Protein AF-A0A0B6YY23-F1 (afdb_monomer)

Structure (mmCIF, N/CA/C/O backbone):
data_AF-A0A0B6YY23-F1
#
_entry.id   AF-A0A0B6YY23-F1
#
loop_
_atom_site.group_PDB
_atom_site.id
_atom_site.type_symbol
_atom_site.label_atom_id
_atom_site.label_alt_id
_atom_site.label_comp_id
_atom_site.label_asym_id
_atom_site.label_entity_id
_atom_site.label_seq_id
_atom_site.pdbx_PDB_ins_code
_atom_site.Cartn_x
_atom_site.Cartn_y
_atom_site.Cartn_z
_atom_site.occupancy
_atom_site.B_iso_or_equiv
_atom_site.auth_seq_id
_atom_site.auth_comp_id
_atom_site.auth_asym_id
_atom_site.auth_atom_id
_atom_site.pdbx_PDB_model_num
ATOM 1 N N . ILE A 1 1 ? -5.361 9.776 -16.389 1.00 62.34 1 ILE A N 1
ATOM 2 C CA . ILE A 1 1 ? -6.695 9.626 -15.750 1.00 62.34 1 ILE A CA 1
ATOM 3 C C . ILE A 1 1 ? -6.616 8.744 -14.498 1.00 62.34 1 ILE A C 1
ATOM 5 O O . ILE A 1 1 ? -6.930 9.239 -13.427 1.00 62.34 1 ILE A O 1
ATOM 9 N N . GLN A 1 2 ? -6.100 7.508 -14.580 1.00 70.19 2 GLN A N 1
ATOM 10 C CA . GLN A 1 2 ? -5.970 6.588 -13.427 1.00 70.19 2 GLN A CA 1
ATOM 11 C C . GLN A 1 2 ? -5.254 7.194 -12.199 1.00 70.19 2 GLN A C 1
ATOM 13 O O . GLN A 1 2 ? -5.712 7.045 -11.073 1.00 70.19 2 GLN A O 1
ATOM 18 N N . SER A 1 3 ? -4.171 7.948 -12.401 1.00 70.00 3 SER A N 1
ATOM 19 C CA . SER A 1 3 ? -3.435 8.596 -11.303 1.00 70.00 3 SER A CA 1
ATOM 20 C C . SER A 1 3 ? -4.202 9.731 -10.617 1.00 70.00 3 SER A C 1
ATOM 22 O O . SER A 1 3 ? -3.991 9.969 -9.433 1.00 70.00 3 SER A O 1
ATOM 24 N N . LEU A 1 4 ? -5.083 10.424 -11.349 1.00 71.62 4 LEU A N 1
ATOM 25 C CA . LEU A 1 4 ? -5.923 11.485 -10.792 1.00 71.62 4 LEU A CA 1
ATOM 26 C C . LEU A 1 4 ? -7.028 10.877 -9.926 1.00 71.62 4 LEU A C 1
ATOM 28 O O . LEU A 1 4 ? -7.210 11.314 -8.798 1.00 71.62 4 LEU A O 1
ATOM 32 N N . ALA A 1 5 ? -7.661 9.801 -10.407 1.00 74.88 5 ALA A N 1
ATOM 33 C CA . ALA A 1 5 ? -8.631 9.035 -9.629 1.00 74.88 5 ALA A CA 1
ATOM 34 C C . ALA A 1 5 ? -8.019 8.517 -8.315 1.00 74.88 5 ALA A C 1
ATOM 36 O O . ALA A 1 5 ? -8.593 8.733 -7.256 1.00 74.88 5 ALA A O 1
ATOM 37 N N . LEU A 1 6 ? -6.811 7.941 -8.353 1.00 71.62 6 LEU A N 1
ATOM 38 C CA . LEU A 1 6 ? -6.096 7.487 -7.150 1.00 71.62 6 LEU A CA 1
ATOM 39 C C . LEU A 1 6 ? -5.826 8.615 -6.139 1.00 71.62 6 LEU A C 1
ATOM 41 O O . LEU A 1 6 ? -5.958 8.408 -4.935 1.00 71.62 6 LEU A O 1
ATOM 45 N N . CYS A 1 7 ? -5.473 9.817 -6.607 1.00 71.62 7 CYS A N 1
ATOM 46 C CA . CYS A 1 7 ? -5.300 10.976 -5.728 1.00 71.62 7 CYS A CA 1
ATOM 47 C C . CYS A 1 7 ? -6.627 11.440 -5.106 1.00 71.62 7 CYS A C 1
ATOM 49 O O . CYS A 1 7 ? -6.661 11.740 -3.914 1.00 71.62 7 CYS A O 1
ATOM 51 N N . THR A 1 8 ? -7.713 11.471 -5.881 1.00 73.31 8 THR A N 1
ATOM 52 C CA . THR A 1 8 ? -9.047 11.829 -5.377 1.00 73.31 8 THR A CA 1
ATOM 53 C C . THR A 1 8 ? -9.561 10.803 -4.366 1.00 73.31 8 THR A C 1
ATOM 55 O O . THR A 1 8 ? -10.105 11.194 -3.335 1.00 73.31 8 THR A O 1
ATOM 58 N N . LEU A 1 9 ? -9.329 9.509 -4.605 1.00 72.12 9 LEU A N 1
ATOM 59 C CA . LEU A 1 9 ? -9.683 8.438 -3.672 1.00 72.12 9 LEU A CA 1
ATOM 60 C C . LEU A 1 9 ? -8.903 8.560 -2.359 1.00 72.12 9 LEU A C 1
ATOM 62 O O . LEU A 1 9 ? -9.513 8.615 -1.296 1.00 72.12 9 LEU A O 1
ATOM 66 N N . GLY A 1 10 ? -7.580 8.729 -2.406 1.00 67.62 10 GLY A N 1
ATOM 67 C CA . GLY A 1 10 ? -6.787 8.930 -1.187 1.00 67.62 10 GLY A CA 1
ATOM 68 C C . GLY A 1 10 ? -7.280 10.101 -0.318 1.00 67.62 10 GLY A C 1
ATOM 69 O O . GLY A 1 10 ? -7.262 10.007 0.908 1.00 67.62 10 GLY A O 1
ATOM 70 N N . ALA A 1 11 ? -7.784 11.175 -0.939 1.00 69.69 11 ALA A N 1
ATOM 71 C CA . ALA A 1 11 ? -8.292 12.352 -0.236 1.00 69.69 11 ALA A CA 1
ATOM 72 C C . ALA A 1 11 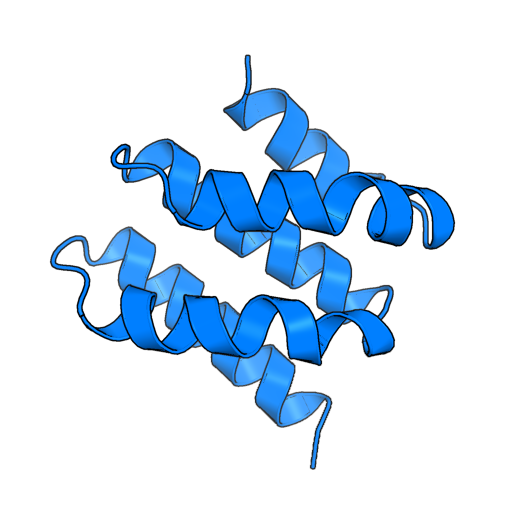? -9.740 12.191 0.283 1.00 69.69 11 ALA A C 1
ATOM 74 O O . ALA A 1 11 ? -9.997 12.396 1.471 1.00 69.69 11 ALA A O 1
ATOM 75 N N . ILE A 1 12 ? -10.690 11.801 -0.575 1.00 75.06 12 ILE A N 1
ATOM 76 C CA . ILE A 1 12 ? -12.141 11.956 -0.319 1.00 75.06 12 ILE A CA 1
ATOM 77 C C . ILE A 1 12 ? -12.833 10.629 0.046 1.00 75.06 12 ILE A C 1
ATOM 79 O O . ILE A 1 12 ? -13.966 10.634 0.509 1.00 75.06 12 ILE A O 1
ATOM 83 N N . CYS A 1 13 ? -12.164 9.481 -0.094 1.00 73.50 13 CYS A N 1
ATOM 84 C CA . CYS A 1 13 ? -12.809 8.173 0.071 1.00 73.50 13 CYS A CA 1
ATOM 85 C C . CYS A 1 13 ? -13.470 7.987 1.452 1.00 73.50 13 CYS A C 1
ATOM 87 O O . CYS A 1 13 ? -12.826 8.211 2.482 1.00 73.50 13 CYS A O 1
ATOM 89 N N . SER A 1 14 ? -14.748 7.592 1.473 1.00 79.19 14 SER A N 1
ATOM 90 C CA . SER A 1 14 ? -15.465 7.168 2.684 1.00 79.19 14 SER A CA 1
ATOM 91 C C . SER A 1 14 ? -15.099 5.724 3.053 1.00 79.19 14 SER A C 1
ATOM 93 O O . SER A 1 14 ? -14.490 5.013 2.257 1.00 79.19 14 SER A O 1
ATOM 95 N N . GLY A 1 15 ? -15.466 5.262 4.253 1.00 78.00 15 GLY A N 1
ATOM 96 C CA . GLY A 1 15 ? -15.197 3.877 4.664 1.00 78.00 15 GLY A CA 1
ATOM 97 C C . GLY A 1 15 ? -15.857 2.826 3.760 1.00 78.00 15 GLY A C 1
ATOM 98 O O . GLY A 1 15 ? -15.262 1.784 3.505 1.00 78.00 15 GLY A O 1
ATOM 99 N N . GLU A 1 16 ? -17.046 3.113 3.227 1.00 80.88 16 GLU A N 1
ATOM 100 C CA . GLU A 1 16 ? -17.752 2.240 2.274 1.00 80.88 16 GLU A CA 1
ATOM 101 C C . GLU A 1 16 ? -17.071 2.236 0.903 1.00 80.88 16 GLU A C 1
ATOM 103 O O . GLU A 1 16 ? -16.702 1.174 0.410 1.00 80.88 16 GLU A O 1
ATOM 108 N N . MET A 1 17 ? -16.760 3.419 0.356 1.00 82.81 17 MET A N 1
ATOM 109 C CA . MET A 1 17 ? -16.013 3.537 -0.904 1.00 82.81 17 MET A CA 1
ATOM 110 C C . MET A 1 17 ? -14.643 2.850 -0.822 1.00 82.81 17 MET A C 1
ATOM 112 O O . MET A 1 17 ? -14.177 2.280 -1.806 1.00 82.81 17 MET A O 1
ATOM 116 N N . SER A 1 18 ? -13.997 2.883 0.350 1.00 83.38 18 SER A N 1
ATOM 117 C CA . SER A 1 18 ? -12.708 2.226 0.570 1.00 83.38 18 SER A CA 1
ATOM 118 C C . SER A 1 18 ? -12.835 0.719 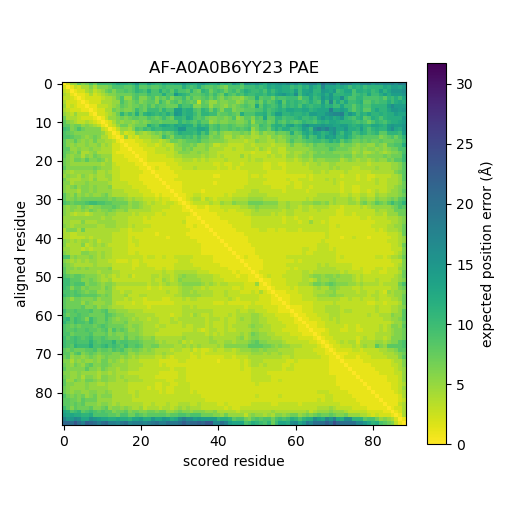0.402 1.00 83.38 18 SER A C 1
ATOM 120 O O . SER A 1 18 ? -11.975 0.118 -0.229 1.00 83.38 18 SER A O 1
ATOM 122 N N . ARG A 1 19 ? -13.902 0.110 0.934 1.00 86.25 19 ARG A N 1
ATOM 123 C CA . ARG A 1 19 ? -14.137 -1.336 0.819 1.00 86.25 19 ARG A CA 1
ATOM 124 C C . ARG A 1 19 ? -14.448 -1.735 -0.620 1.00 86.25 19 ARG A C 1
ATOM 126 O O . ARG A 1 19 ? -13.857 -2.694 -1.107 1.00 86.25 19 ARG A O 1
ATOM 133 N N . ASP A 1 20 ? -15.274 -0.954 -1.312 1.00 87.69 20 ASP A N 1
ATOM 134 C CA . ASP A 1 20 ? -15.660 -1.234 -2.700 1.00 87.69 20 ASP A CA 1
ATOM 135 C C . ASP A 1 20 ? -14.480 -1.111 -3.678 1.00 87.69 20 ASP A C 1
ATOM 137 O O . ASP A 1 20 ? -14.395 -1.846 -4.663 1.00 87.69 20 ASP A O 1
ATOM 141 N N . LEU A 1 21 ? -13.547 -0.189 -3.415 1.00 85.50 21 LEU A N 1
ATOM 142 C CA . LEU A 1 21 ? -12.463 0.147 -4.346 1.00 85.50 21 LEU A CA 1
ATOM 143 C C . LEU A 1 21 ? -11.103 -0.445 -3.974 1.00 85.50 21 LEU A C 1
ATOM 145 O O . LEU A 1 21 ? -10.184 -0.409 -4.798 1.00 85.50 21 LEU A O 1
ATOM 149 N N . ALA A 1 22 ? -10.936 -1.001 -2.773 1.00 86.62 22 ALA A N 1
ATOM 150 C CA . ALA A 1 22 ? -9.643 -1.513 -2.332 1.00 86.62 22 ALA A CA 1
ATOM 151 C C . ALA A 1 22 ? -9.105 -2.633 -3.245 1.00 86.62 22 ALA A C 1
ATOM 153 O O . ALA A 1 22 ? -7.897 -2.688 -3.474 1.00 86.62 22 ALA A O 1
ATOM 154 N N . GLY A 1 23 ? -9.977 -3.464 -3.831 1.00 88.69 23 GLY A N 1
ATOM 155 C CA . GLY A 1 23 ? -9.571 -4.499 -4.792 1.00 88.69 23 GLY A CA 1
ATOM 156 C C . GLY A 1 23 ? -8.969 -3.922 -6.080 1.00 88.69 23 GLY A C 1
ATOM 157 O O . GLY A 1 23 ? -7.932 -4.386 -6.557 1.00 88.69 23 GLY A O 1
ATOM 158 N N . GLU A 1 24 ? -9.549 -2.843 -6.610 1.00 88.75 24 GLU A N 1
ATOM 159 C CA . GLU A 1 24 ? -8.989 -2.148 -7.776 1.00 88.75 24 GLU A CA 1
ATOM 160 C C . GLU A 1 24 ? -7.668 -1.445 -7.429 1.00 88.75 24 GLU A C 1
ATOM 162 O O . GLU A 1 24 ? -6.729 -1.458 -8.227 1.00 88.75 24 GLU A O 1
ATOM 167 N N . VAL A 1 25 ? -7.536 -0.888 -6.219 1.00 89.50 25 VAL A N 1
ATOM 168 C CA . VAL A 1 25 ? -6.261 -0.320 -5.748 1.00 89.50 25 VAL A CA 1
ATOM 169 C C . VAL A 1 25 ? -5.182 -1.404 -5.649 1.00 89.50 25 VAL A C 1
ATOM 171 O O . VAL A 1 25 ? -4.062 -1.187 -6.114 1.00 89.50 25 VAL A O 1
ATOM 174 N N . GLU A 1 26 ? -5.509 -2.584 -5.121 1.00 90.38 26 GLU A N 1
ATOM 175 C CA . GLU A 1 26 ? -4.586 -3.721 -5.011 1.00 90.38 26 GLU A CA 1
ATOM 176 C C . GLU A 1 26 ? -4.096 -4.197 -6.390 1.00 90.38 26 GLU A C 1
ATOM 178 O O . GLU A 1 26 ? -2.895 -4.385 -6.613 1.00 90.38 26 GLU A O 1
ATOM 183 N N . LYS A 1 27 ? -4.998 -4.261 -7.371 1.00 90.12 27 LYS A N 1
ATOM 184 C CA . LYS A 1 27 ? -4.655 -4.534 -8.773 1.00 90.12 27 LYS A CA 1
ATOM 185 C C . LYS A 1 27 ? -3.720 -3.473 -9.360 1.00 90.12 27 LYS A C 1
ATOM 187 O O . LYS A 1 27 ? -2.769 -3.802 -10.070 1.00 90.12 27 LYS A O 1
ATOM 192 N N . MET A 1 28 ? -3.949 -2.201 -9.042 1.00 88.94 28 MET A N 1
ATOM 193 C CA . MET A 1 28 ? -3.135 -1.083 -9.526 1.00 88.94 28 MET A CA 1
ATOM 194 C C . MET A 1 28 ? -1.732 -1.045 -8.902 1.00 88.94 28 MET A C 1
ATOM 196 O O . MET A 1 28 ? -0.780 -0.623 -9.566 1.00 88.94 28 MET A O 1
ATOM 200 N N . ILE A 1 29 ? -1.566 -1.552 -7.676 1.00 89.88 29 ILE A N 1
ATOM 201 C CA . ILE A 1 29 ? -0.252 -1.765 -7.046 1.00 89.88 29 ILE A CA 1
ATOM 202 C C . ILE A 1 29 ? 0.578 -2.799 -7.824 1.00 89.88 29 ILE A C 1
ATOM 204 O O . ILE A 1 29 ? 1.800 -2.692 -7.884 1.00 89.88 29 ILE A O 1
ATOM 208 N N . LYS A 1 30 ? -0.059 -3.762 -8.493 1.00 88.00 30 LYS A N 1
ATOM 209 C CA . LYS A 1 30 ? 0.625 -4.774 -9.317 1.00 88.00 30 LYS A CA 1
ATOM 210 C C . LYS A 1 30 ? 0.949 -4.285 -10.738 1.00 88.00 30 LYS A C 1
ATOM 212 O O . LYS A 1 30 ? 1.490 -5.042 -11.541 1.00 88.00 30 LYS A O 1
ATOM 217 N N . SER A 1 31 ? 0.648 -3.025 -11.069 1.00 88.06 31 SER A N 1
ATOM 218 C CA . SER A 1 31 ? 0.945 -2.445 -12.385 1.00 88.06 31 SER A CA 1
ATOM 219 C C . SER A 1 31 ? 2.450 -2.436 -12.684 1.00 88.06 31 SER A C 1
ATOM 221 O O . SER A 1 31 ? 3.280 -2.260 -11.793 1.00 88.06 31 SER A O 1
ATOM 223 N N . SER A 1 32 ? 2.832 -2.548 -13.958 1.00 86.06 32 SER A N 1
ATOM 224 C CA . SER A 1 32 ? 4.224 -2.385 -14.404 1.00 86.06 32 SER A CA 1
ATOM 225 C C . SER A 1 32 ? 4.694 -0.924 -14.360 1.00 86.06 32 SER A C 1
ATOM 227 O O . SER A 1 32 ? 5.894 -0.656 -14.292 1.00 86.06 32 SER A O 1
ATOM 229 N N . ASN A 1 33 ? 3.767 0.038 -14.343 1.00 89.44 33 ASN A N 1
ATOM 230 C CA . ASN A 1 33 ? 4.094 1.458 -14.355 1.00 89.44 33 ASN A CA 1
ATOM 231 C C . ASN A 1 33 ? 4.420 1.966 -12.942 1.00 89.44 33 ASN A C 1
ATOM 233 O O . ASN A 1 33 ? 3.539 2.098 -12.091 1.00 89.44 33 ASN A O 1
ATOM 237 N N . ALA A 1 34 ? 5.685 2.331 -12.715 1.00 88.56 34 ALA A N 1
ATOM 238 C CA . ALA A 1 34 ? 6.167 2.839 -11.431 1.00 88.56 34 ALA A CA 1
ATOM 239 C C . ALA A 1 34 ? 5.418 4.092 -10.936 1.00 88.56 34 ALA A C 1
ATOM 241 O O . ALA A 1 34 ? 5.241 4.257 -9.731 1.00 88.56 34 ALA A O 1
ATOM 242 N N . TYR A 1 35 ? 4.961 4.974 -11.830 1.00 86.75 35 TYR A N 1
ATOM 243 C CA . TYR A 1 35 ? 4.195 6.163 -11.445 1.00 86.75 35 TYR A CA 1
ATOM 244 C C . TYR A 1 35 ? 2.811 5.790 -10.898 1.00 86.75 35 TYR A C 1
ATOM 246 O O . TYR A 1 35 ? 2.390 6.309 -9.863 1.00 86.75 35 TYR A O 1
ATOM 254 N N . ILE A 1 36 ? 2.133 4.846 -11.557 1.00 88.19 36 ILE A N 1
ATOM 255 C CA . ILE A 1 36 ? 0.833 4.325 -11.117 1.00 88.19 36 ILE A CA 1
ATOM 256 C C . ILE A 1 36 ? 0.990 3.572 -9.796 1.00 88.19 36 ILE A C 1
ATOM 258 O O . ILE A 1 36 ? 0.242 3.849 -8.862 1.00 88.19 36 ILE A O 1
ATOM 262 N N . LYS A 1 37 ? 2.016 2.719 -9.685 1.00 90.56 37 LYS A N 1
ATOM 263 C CA . LYS A 1 37 ? 2.360 1.991 -8.456 1.00 90.56 37 LYS A CA 1
ATOM 264 C C . LYS A 1 37 ? 2.470 2.917 -7.250 1.00 90.56 37 LYS A C 1
ATOM 266 O O . LYS A 1 37 ? 1.748 2.731 -6.280 1.00 90.56 37 LYS A O 1
ATOM 271 N N . LYS A 1 38 ? 3.298 3.967 -7.336 1.00 90.12 38 LYS A N 1
ATOM 272 C CA . LYS A 1 38 ? 3.470 4.95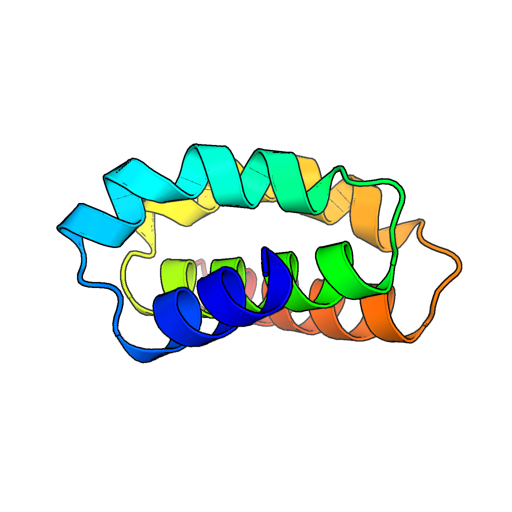1 -6.247 1.00 90.12 38 LYS A CA 1
ATOM 273 C C . LYS A 1 38 ? 2.140 5.561 -5.814 1.00 90.12 38 LYS A C 1
ATOM 275 O O . LYS A 1 38 ? 1.857 5.660 -4.626 1.00 90.12 38 LYS A O 1
ATOM 280 N N . LYS A 1 39 ? 1.312 5.971 -6.780 1.00 89.00 39 LYS A N 1
ATOM 281 C CA . LYS A 1 39 ? 0.003 6.574 -6.499 1.00 89.00 39 LYS A CA 1
ATOM 282 C C . LYS A 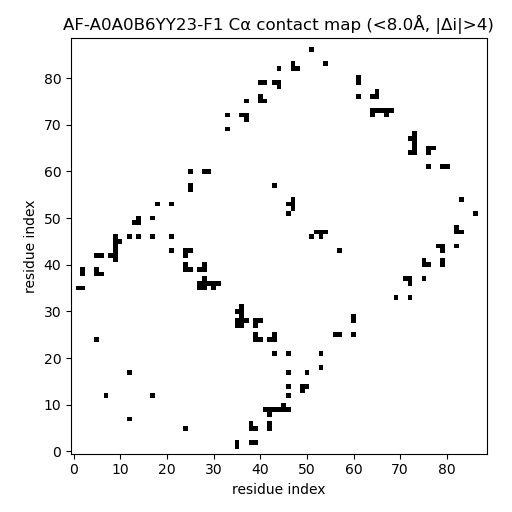1 39 ? -0.977 5.570 -5.890 1.00 89.00 39 LYS A C 1
ATOM 284 O O . LYS A 1 39 ? -1.723 5.946 -4.994 1.00 89.00 39 LYS A O 1
ATOM 289 N N . ALA A 1 40 ? -0.949 4.314 -6.328 1.00 90.69 40 ALA A N 1
ATOM 290 C CA . ALA A 1 40 ? -1.787 3.252 -5.784 1.00 90.69 40 ALA A CA 1
ATOM 291 C C . ALA A 1 40 ? -1.391 2.894 -4.346 1.00 90.69 40 ALA A C 1
ATOM 293 O O . ALA A 1 40 ? -2.258 2.785 -3.488 1.00 90.69 40 ALA A O 1
ATOM 294 N N . ILE A 1 41 ? -0.090 2.831 -4.056 1.00 91.62 41 ILE A N 1
ATOM 295 C CA . ILE A 1 41 ? 0.435 2.594 -2.704 1.00 91.62 41 ILE A CA 1
ATOM 296 C C . ILE A 1 41 ? 0.031 3.727 -1.752 1.00 91.62 41 ILE A C 1
ATOM 298 O O . ILE A 1 41 ? -0.447 3.465 -0.654 1.00 91.62 41 ILE A O 1
ATOM 302 N N . LEU A 1 42 ? 0.151 4.988 -2.182 1.00 89.88 42 LEU A N 1
ATOM 303 C CA . LEU A 1 42 ? -0.301 6.138 -1.388 1.00 89.88 42 LEU A CA 1
ATOM 304 C C . LEU A 1 42 ? -1.824 6.144 -1.172 1.00 89.88 42 LEU A C 1
ATOM 306 O O . LEU A 1 42 ? -2.299 6.564 -0.120 1.00 89.88 42 LEU A O 1
ATOM 310 N N . CYS A 1 43 ? -2.597 5.660 -2.147 1.00 90.00 43 CYS A N 1
ATOM 311 C CA . CYS A 1 43 ? -4.035 5.474 -1.980 1.00 90.00 43 CYS A CA 1
ATOM 312 C C . CYS A 1 43 ? -4.339 4.367 -0.958 1.00 90.00 43 CYS A C 1
ATOM 314 O O . CYS A 1 43 ? -5.174 4.571 -0.081 1.00 90.00 43 CYS A O 1
ATOM 316 N N . ALA A 1 44 ? -3.631 3.234 -1.022 1.00 90.12 44 ALA A N 1
ATOM 317 C CA . ALA A 1 44 ? -3.754 2.152 -0.045 1.00 90.12 44 ALA A CA 1
ATOM 318 C C . ALA A 1 44 ? -3.390 2.617 1.371 1.00 90.12 44 ALA A C 1
ATOM 320 O O . ALA A 1 44 ? -4.107 2.307 2.314 1.00 90.12 44 ALA A O 1
ATOM 321 N N . PHE A 1 45 ? -2.355 3.448 1.517 1.00 90.25 45 PHE A N 1
ATOM 322 C CA . PHE A 1 45 ? -2.006 4.084 2.791 1.00 90.25 45 PHE A CA 1
ATOM 323 C C . PHE A 1 45 ? -3.181 4.893 3.365 1.00 90.25 45 PHE A C 1
ATOM 325 O O .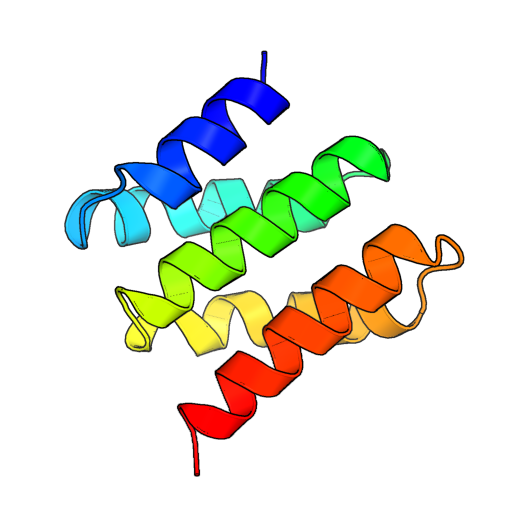 PHE A 1 45 ? -3.546 4.731 4.528 1.00 90.25 45 PHE A O 1
ATOM 332 N N . GLY A 1 46 ? -3.830 5.722 2.538 1.00 88.25 46 GLY A N 1
ATOM 333 C CA . GLY A 1 46 ? -5.018 6.475 2.949 1.00 88.25 46 GLY A CA 1
ATOM 334 C C . GLY A 1 46 ? -6.202 5.577 3.329 1.00 88.25 46 GLY A C 1
ATOM 335 O O . GLY A 1 46 ? -6.905 5.869 4.298 1.00 88.25 46 GLY A O 1
ATOM 336 N N . ILE A 1 47 ? -6.393 4.470 2.604 1.00 88.50 47 ILE A N 1
ATOM 337 C CA . ILE A 1 47 ? -7.427 3.470 2.897 1.00 88.50 47 ILE A CA 1
ATOM 338 C C . ILE A 1 47 ? -7.168 2.809 4.251 1.00 88.50 47 ILE A C 1
ATOM 340 O O . ILE A 1 47 ? -8.073 2.810 5.075 1.00 88.50 47 ILE A O 1
ATOM 344 N N . ILE A 1 48 ? -5.952 2.328 4.522 1.00 88.94 48 ILE A N 1
ATOM 345 C CA . ILE A 1 48 ? -5.601 1.662 5.789 1.00 88.94 48 ILE A CA 1
ATOM 346 C C . ILE A 1 48 ? -5.756 2.617 6.977 1.00 88.94 48 ILE A C 1
ATOM 348 O O . ILE A 1 48 ? -6.278 2.228 8.020 1.00 88.94 48 ILE A O 1
ATOM 352 N N . ARG A 1 49 ? -5.388 3.896 6.815 1.00 86.75 49 ARG A N 1
ATOM 353 C CA . ARG A 1 49 ? -5.604 4.909 7.861 1.00 86.75 49 ARG A CA 1
ATOM 354 C C . ARG A 1 49 ? -7.079 5.134 8.192 1.00 86.75 49 ARG A C 1
ATOM 356 O O . ARG A 1 49 ? -7.378 5.479 9.333 1.00 86.75 49 ARG A O 1
ATOM 363 N N . LYS A 1 50 ? -7.979 4.987 7.214 1.00 86.31 50 LYS A N 1
ATOM 364 C CA . LYS A 1 50 ? -9.432 5.159 7.393 1.00 86.31 50 LYS A CA 1
ATOM 365 C C . LYS A 1 50 ? -10.138 3.868 7.816 1.00 86.31 50 LYS A C 1
ATOM 367 O O . LYS A 1 50 ? -11.060 3.927 8.620 1.00 86.31 50 LYS A O 1
ATOM 372 N N . VAL A 1 51 ? -9.738 2.734 7.250 1.00 88.44 51 VAL A N 1
ATOM 373 C CA . VAL A 1 51 ? -10.343 1.411 7.435 1.00 88.44 51 VAL A CA 1
ATOM 374 C C . VAL A 1 51 ? -9.210 0.398 7.646 1.00 88.44 51 VAL A C 1
ATOM 376 O O . VAL A 1 51 ? -8.768 -0.239 6.685 1.00 88.44 51 VAL A O 1
ATOM 379 N N . PRO A 1 52 ? -8.706 0.257 8.886 1.00 86.38 52 PRO A N 1
ATOM 380 C CA . PRO A 1 52 ? -7.596 -0.647 9.187 1.00 86.38 52 PRO A CA 1
ATOM 381 C C . PRO A 1 52 ? -7.944 -2.118 8.925 1.00 86.38 52 PRO A C 1
ATOM 383 O O . PRO A 1 52 ? -7.055 -2.892 8.593 1.00 86.38 52 PRO A O 1
ATOM 386 N N . ASP A 1 53 ? -9.226 -2.490 8.954 1.00 87.94 53 ASP A N 1
ATOM 387 C CA . ASP A 1 53 ? -9.706 -3.852 8.668 1.00 87.94 53 ASP A CA 1
ATOM 388 C C . ASP A 1 53 ? -9.306 -4.361 7.268 1.00 87.94 53 ASP A C 1
ATOM 390 O O . ASP A 1 53 ? -9.233 -5.562 7.032 1.00 87.94 53 ASP A O 1
ATOM 394 N N . LEU A 1 54 ? -9.033 -3.456 6.318 1.00 87.25 54 LEU A N 1
ATOM 395 C CA . LEU A 1 54 ? -8.620 -3.809 4.952 1.00 87.25 54 LEU A CA 1
ATOM 396 C C . LEU A 1 54 ? -7.113 -4.079 4.820 1.00 87.25 54 LEU A C 1
ATOM 398 O O . LEU A 1 54 ? -6.639 -4.406 3.731 1.00 87.25 54 LEU A O 1
ATOM 402 N N . MET A 1 55 ? -6.352 -3.928 5.905 1.00 87.31 55 MET A N 1
ATOM 403 C CA . MET A 1 55 ? -4.899 -4.073 5.926 1.00 87.31 55 MET A CA 1
ATOM 404 C C . MET A 1 55 ? -4.435 -5.424 5.374 1.00 87.31 55 MET A C 1
ATOM 406 O O . MET A 1 55 ? -3.521 -5.454 4.547 1.00 87.31 55 MET A O 1
ATOM 410 N N . GLU A 1 56 ? -5.084 -6.521 5.773 1.00 87.50 56 GLU A N 1
ATOM 411 C CA . GLU A 1 56 ? -4.696 -7.885 5.385 1.00 87.50 56 GLU A CA 1
ATOM 412 C C . GLU A 1 56 ? -4.645 -8.081 3.867 1.00 87.50 56 GLU A C 1
ATOM 414 O O . GLU A 1 56 ? -3.779 -8.792 3.355 1.00 87.50 56 GLU A O 1
ATOM 419 N N . MET A 1 57 ? -5.503 -7.377 3.127 1.00 89.50 57 MET A N 1
ATOM 420 C CA . MET A 1 57 ? -5.568 -7.474 1.672 1.00 89.50 57 MET A CA 1
ATOM 421 C C . MET A 1 57 ? -4.333 -6.878 0.978 1.00 89.50 57 MET A C 1
ATOM 423 O O . MET A 1 57 ? -3.968 -7.299 -0.119 1.00 89.50 57 MET A O 1
ATOM 427 N N . PHE A 1 58 ? -3.652 -5.920 1.613 1.00 88.06 58 PHE A N 1
ATOM 428 C CA . PHE A 1 58 ? -2.473 -5.261 1.045 1.00 88.06 58 PHE A CA 1
ATOM 429 C C . PHE A 1 58 ? -1.144 -5.924 1.457 1.00 88.06 58 PHE A C 1
ATOM 431 O O . PHE A 1 58 ? -0.133 -5.704 0.782 1.00 88.06 58 PHE A O 1
ATOM 438 N N . ILE A 1 59 ? -1.129 -6.777 2.493 1.00 87.06 59 ILE A N 1
ATOM 439 C CA . ILE A 1 59 ? 0.077 -7.474 2.994 1.00 87.06 59 ILE A C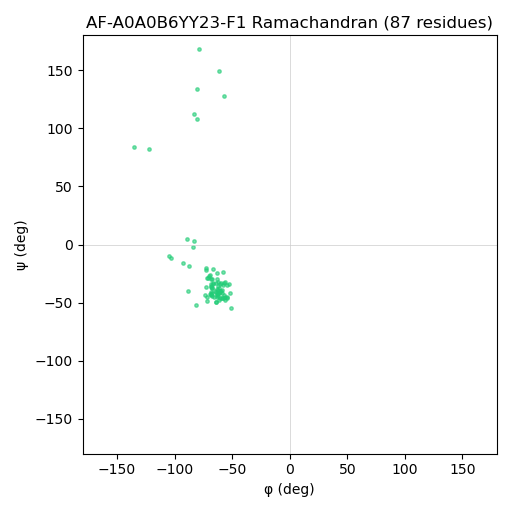A 1
ATOM 440 C C 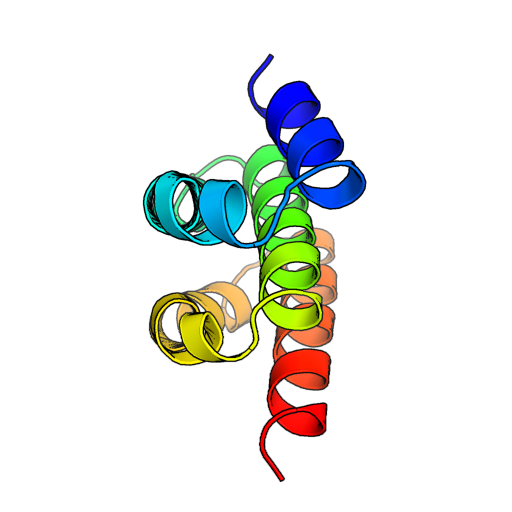. ILE A 1 59 ? 0.782 -8.320 1.913 1.00 87.06 59 ILE A C 1
ATOM 442 O O . I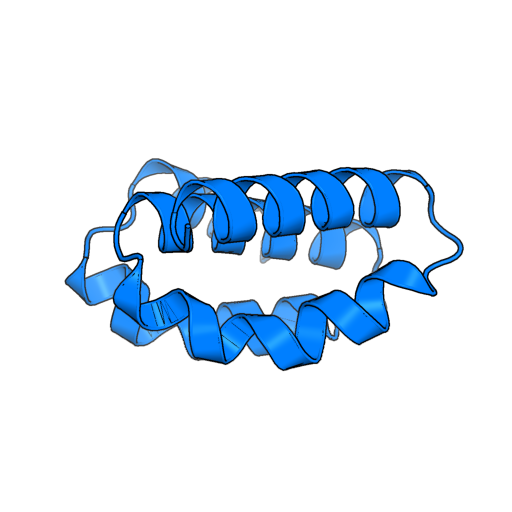LE A 1 59 ? 2.009 -8.255 1.804 1.00 87.06 59 ILE A O 1
ATOM 446 N N . PRO A 1 60 ? 0.083 -9.097 1.061 1.00 88.12 60 PRO A N 1
ATOM 447 C CA . PRO A 1 60 ? 0.761 -9.866 0.016 1.00 88.12 60 PRO A CA 1
ATOM 448 C C . PRO A 1 60 ? 1.497 -8.960 -0.978 1.00 88.12 60 PRO A C 1
ATOM 450 O O . PRO A 1 60 ? 2.592 -9.278 -1.451 1.00 88.12 60 PRO A O 1
ATOM 453 N N . SER A 1 61 ? 0.909 -7.796 -1.265 1.00 87.06 61 SER A N 1
ATOM 454 C CA . SER A 1 61 ? 1.454 -6.830 -2.213 1.00 87.06 61 SER A CA 1
ATOM 455 C C . SER A 1 61 ? 2.691 -6.115 -1.658 1.00 87.06 61 SER A C 1
ATOM 457 O O . SER A 1 61 ? 3.647 -5.917 -2.412 1.00 87.06 61 SER A O 1
ATOM 459 N N . THR A 1 62 ? 2.753 -5.803 -0.355 1.00 85.94 62 THR A N 1
ATOM 460 C CA . THR A 1 62 ? 3.910 -5.114 0.255 1.00 85.94 62 THR A CA 1
ATOM 461 C C . THR A 1 62 ? 5.209 -5.907 0.147 1.00 85.94 62 THR A C 1
ATOM 463 O O . THR A 1 62 ? 6.247 -5.322 -0.166 1.00 85.94 62 THR A O 1
ATOM 466 N N . ARG A 1 63 ? 5.167 -7.240 0.277 1.00 85.12 63 ARG A N 1
ATOM 467 C CA . ARG A 1 63 ? 6.353 -8.095 0.079 1.00 85.12 63 ARG A CA 1
ATOM 468 C C . ARG A 1 63 ? 6.942 -7.955 -1.327 1.00 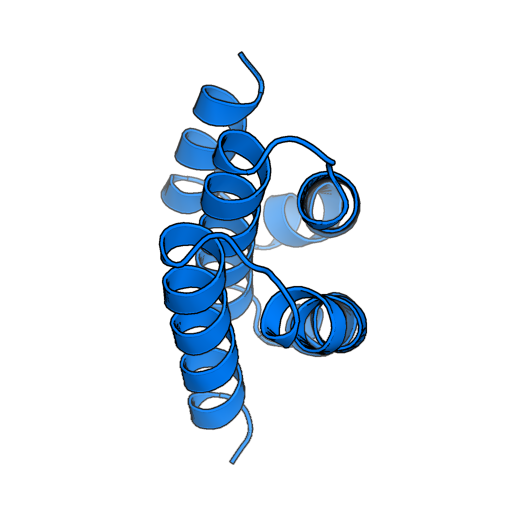85.12 63 ARG A C 1
ATOM 470 O O . ARG A 1 63 ? 8.160 -7.916 -1.480 1.00 85.12 63 ARG A O 1
ATOM 477 N N . SER A 1 64 ? 6.092 -7.864 -2.351 1.00 86.88 64 SER A N 1
ATOM 478 C CA . SER A 1 64 ? 6.552 -7.691 -3.736 1.00 86.88 64 SER A CA 1
ATOM 479 C C . SER A 1 64 ? 7.187 -6.315 -3.968 1.00 86.88 64 SER A C 1
ATOM 481 O O . SER A 1 64 ? 8.163 -6.198 -4.707 1.00 86.88 64 SER A O 1
ATOM 483 N N . LEU A 1 65 ? 6.675 -5.285 -3.287 1.00 87.12 65 LEU A N 1
ATOM 484 C CA . LEU A 1 65 ? 7.133 -3.906 -3.427 1.00 87.12 65 LEU A CA 1
ATOM 485 C C . LEU A 1 65 ? 8.531 -3.673 -2.845 1.00 87.12 65 LEU A C 1
ATOM 487 O O . LEU A 1 65 ? 9.246 -2.802 -3.337 1.00 87.12 65 LEU A O 1
ATOM 491 N N . LEU A 1 66 ? 8.942 -4.461 -1.846 1.00 86.88 66 LEU A N 1
ATOM 492 C CA . LEU A 1 66 ? 10.285 -4.381 -1.258 1.00 86.88 66 LEU A CA 1
ATOM 493 C C . LEU A 1 66 ? 11.400 -4.794 -2.229 1.00 86.88 66 LEU A C 1
ATOM 495 O O . LEU A 1 66 ? 12.544 -4.389 -2.050 1.00 86.88 66 LEU A O 1
ATOM 499 N N . ASN A 1 67 ? 11.070 -5.558 -3.272 1.00 87.94 67 ASN A N 1
ATOM 500 C CA . ASN A 1 67 ? 12.026 -5.968 -4.303 1.00 87.94 67 ASN A CA 1
ATOM 501 C C . ASN A 1 67 ? 12.114 -4.976 -5.473 1.00 87.94 67 ASN A C 1
ATOM 503 O O . ASN A 1 67 ? 12.777 -5.262 -6.473 1.00 87.94 67 ASN A O 1
ATOM 507 N N . GLU A 1 68 ? 11.428 -3.831 -5.400 1.00 87.88 68 GLU A N 1
ATOM 508 C CA . GLU A 1 68 ? 11.340 -2.927 -6.537 1.00 87.88 68 GLU A CA 1
ATOM 509 C C . GLU A 1 68 ? 12.590 -2.044 -6.700 1.00 87.88 68 GLU A C 1
ATOM 511 O O . GLU A 1 68 ? 13.059 -1.401 -5.762 1.00 87.88 68 GLU A O 1
ATOM 516 N N . LYS A 1 69 ? 13.096 -1.944 -7.937 1.00 88.69 69 LYS A N 1
ATOM 517 C CA . LYS A 1 69 ? 14.299 -1.159 -8.280 1.00 88.69 69 LYS A CA 1
ATOM 518 C C . LYS A 1 69 ? 14.057 0.350 -8.241 1.00 88.69 69 LYS A C 1
ATOM 520 O O . LYS A 1 69 ? 14.995 1.137 -8.141 1.00 88.69 69 LYS A O 1
ATOM 525 N N . ASN A 1 70 ? 12.803 0.784 -8.368 1.00 91.25 70 ASN A N 1
ATOM 526 C CA . ASN A 1 70 ? 12.454 2.199 -8.339 1.00 91.25 70 ASN A CA 1
ATOM 527 C C . ASN A 1 70 ? 12.384 2.708 -6.893 1.00 91.25 70 ASN A C 1
ATOM 529 O O . ASN A 1 70 ? 11.401 2.457 -6.195 1.00 91.25 70 ASN A O 1
ATOM 533 N N . HIS A 1 71 ? 13.365 3.516 -6.482 1.00 89.69 71 HIS A N 1
ATOM 534 C CA . HIS A 1 71 ? 13.441 4.074 -5.124 1.00 89.69 71 HIS A CA 1
ATOM 535 C C . HIS A 1 71 ? 12.170 4.797 -4.668 1.00 89.69 71 HIS A C 1
ATOM 537 O O . HIS A 1 71 ? 11.810 4.732 -3.499 1.00 89.69 71 HIS A O 1
ATOM 543 N N . GLY A 1 72 ? 11.449 5.461 -5.577 1.00 89.81 72 GLY A N 1
ATOM 544 C CA . GLY A 1 72 ? 10.211 6.136 -5.195 1.00 89.81 72 GLY A CA 1
ATOM 545 C C . GLY A 1 72 ? 9.062 5.171 -4.896 1.00 89.81 72 GLY A C 1
ATOM 546 O O . GLY A 1 72 ? 8.196 5.519 -4.109 1.00 89.81 72 GLY A O 1
ATOM 547 N N . VAL A 1 73 ? 9.041 3.983 -5.517 1.00 91.81 73 VAL A N 1
ATOM 548 C CA . VAL A 1 73 ? 8.067 2.929 -5.184 1.00 91.81 73 VAL A CA 1
ATOM 549 C C . VAL A 1 73 ? 8.435 2.334 -3.830 1.00 91.81 73 VAL A C 1
ATOM 551 O O . VAL A 1 73 ? 7.568 2.210 -2.968 1.00 91.81 73 VAL A O 1
ATOM 554 N N . LEU A 1 74 ? 9.726 2.057 -3.627 1.00 91.88 74 LEU A N 1
ATOM 555 C CA . LEU A 1 74 ? 10.250 1.513 -2.380 1.00 91.88 74 LEU A CA 1
ATOM 556 C C . LEU A 1 74 ? 9.951 2.431 -1.186 1.00 91.88 74 LEU A C 1
ATOM 558 O O . LEU A 1 74 ? 9.425 1.966 -0.183 1.00 91.88 74 LEU A O 1
ATOM 562 N N . LEU A 1 75 ? 10.185 3.741 -1.318 1.00 92.44 75 LEU A N 1
ATOM 563 C CA . LEU A 1 75 ? 9.890 4.718 -0.265 1.00 92.44 75 LEU A CA 1
ATOM 564 C C . LEU A 1 75 ? 8.404 4.713 0.119 1.00 92.44 75 LEU A C 1
ATOM 566 O O . LEU A 1 75 ? 8.066 4.668 1.300 1.00 92.44 75 LEU A O 1
ATOM 570 N N . THR A 1 76 ? 7.507 4.717 -0.873 1.00 92.06 76 THR A N 1
ATOM 571 C CA . THR A 1 76 ? 6.062 4.647 -0.605 1.00 92.06 76 THR A CA 1
ATOM 572 C C . THR A 1 76 ? 5.651 3.308 0.004 1.00 92.06 76 THR A C 1
ATOM 574 O O . THR A 1 76 ? 4.751 3.277 0.837 1.00 92.06 76 THR A O 1
ATOM 577 N N . ALA A 1 77 ? 6.315 2.211 -0.370 1.00 92.62 77 ALA A N 1
ATOM 578 C CA . ALA A 1 77 ? 6.052 0.887 0.182 1.00 92.62 77 ALA A CA 1
ATOM 579 C C . ALA A 1 77 ? 6.488 0.783 1.647 1.00 92.62 77 ALA A C 1
ATOM 581 O O . ALA A 1 77 ? 5.735 0.265 2.462 1.00 92.62 77 ALA A O 1
ATOM 582 N N . VAL A 1 78 ? 7.657 1.327 1.995 1.00 92.56 78 VAL A N 1
ATOM 583 C CA . VAL A 1 78 ? 8.118 1.409 3.387 1.00 92.56 78 VAL A CA 1
ATOM 584 C C . VAL A 1 78 ? 7.146 2.242 4.218 1.00 92.56 78 VAL A C 1
ATOM 586 O O . VAL A 1 78 ? 6.729 1.788 5.272 1.00 92.56 78 VAL A O 1
ATOM 589 N N . CYS A 1 79 ? 6.707 3.400 3.716 1.00 92.00 79 CYS A N 1
ATOM 590 C CA . CYS A 1 79 ? 5.715 4.233 4.401 1.00 92.00 79 CYS A CA 1
ATOM 591 C C . CYS A 1 79 ? 4.392 3.487 4.656 1.00 92.00 79 CYS A C 1
ATOM 593 O O . CYS A 1 79 ? 3.840 3.579 5.751 1.00 92.00 79 CYS A O 1
ATOM 595 N N . LEU A 1 80 ? 3.916 2.708 3.677 1.00 90.94 80 LEU A N 1
ATOM 596 C CA . LEU A 1 80 ? 2.747 1.843 3.843 1.00 90.94 80 LEU A CA 1
ATOM 597 C C . LEU A 1 80 ? 2.974 0.789 4.934 1.00 90.94 80 LEU A C 1
ATOM 599 O O . LEU A 1 80 ? 2.125 0.633 5.801 1.00 90.94 80 LEU A O 1
ATOM 603 N N . ILE A 1 81 ? 4.115 0.096 4.914 1.00 91.56 81 ILE A N 1
ATOM 604 C CA . ILE A 1 81 ? 4.448 -0.944 5.899 1.00 91.56 81 ILE A CA 1
ATOM 605 C C . ILE A 1 81 ? 4.549 -0.356 7.307 1.00 91.56 81 ILE A C 1
ATOM 607 O O . ILE A 1 81 ? 3.978 -0.926 8.229 1.00 91.56 81 ILE A O 1
ATOM 611 N N . THR A 1 82 ? 5.227 0.783 7.476 1.00 90.62 82 THR A N 1
ATOM 612 C CA . THR A 1 82 ? 5.333 1.466 8.772 1.00 90.62 82 THR A CA 1
ATOM 613 C C . THR A 1 82 ? 3.953 1.765 9.343 1.00 90.62 82 THR A C 1
ATOM 615 O O . THR A 1 82 ? 3.699 1.467 10.502 1.00 90.62 82 THR A O 1
ATOM 618 N N . GLU A 1 83 ? 3.039 2.269 8.519 1.00 89.94 83 GLU A N 1
ATOM 619 C CA . GLU A 1 83 ? 1.681 2.580 8.964 1.00 89.94 83 GLU A CA 1
ATOM 620 C C . GLU A 1 83 ? 0.864 1.323 9.295 1.00 89.94 83 GLU A C 1
ATOM 622 O O . GLU A 1 83 ? 0.101 1.297 10.254 1.00 89.94 83 GLU A O 1
ATOM 627 N N . MET A 1 84 ? 1.056 0.233 8.548 1.00 88.88 84 MET A N 1
ATOM 628 C CA . MET A 1 84 ? 0.457 -1.062 8.893 1.00 88.88 84 MET A CA 1
ATOM 629 C C . MET A 1 84 ? 0.975 -1.570 10.246 1.00 88.88 84 MET A C 1
ATOM 631 O O . MET A 1 84 ? 0.187 -2.035 11.065 1.00 88.88 84 MET A O 1
ATOM 635 N N . SER A 1 85 ? 2.277 -1.431 10.508 1.00 88.06 85 SER A N 1
ATOM 636 C CA . SER A 1 85 ? 2.901 -1.812 11.779 1.00 88.06 85 SER A CA 1
ATOM 637 C C . SER A 1 85 ? 2.465 -0.935 12.955 1.00 88.06 85 SER A C 1
ATOM 639 O O . SER A 1 85 ? 2.263 -1.451 14.044 1.00 88.06 85 SER A O 1
ATOM 641 N N . GLU A 1 86 ? 2.266 0.370 12.763 1.00 87.38 86 GLU A N 1
ATOM 642 C CA . GLU A 1 86 ? 1.741 1.249 13.821 1.00 87.38 86 GLU A CA 1
ATOM 643 C C . GLU A 1 86 ? 0.281 0.929 14.179 1.00 87.38 86 GLU A C 1
ATOM 645 O O . GLU A 1 86 ? -0.148 1.130 15.316 1.00 87.38 86 GLU A O 1
ATOM 650 N N . LYS A 1 87 ? -0.498 0.428 13.214 1.00 81.12 87 LYS A N 1
ATOM 651 C CA . LYS A 1 87 ? -1.908 0.057 13.401 1.00 81.12 87 LYS A CA 1
ATOM 652 C C . LYS A 1 87 ? -2.114 -1.376 13.898 1.00 81.12 87 LYS A C 1
ATOM 654 O O . LYS A 1 87 ? -3.193 -1.664 14.411 1.00 81.12 87 LYS A O 1
ATOM 659 N N . SER A 1 88 ? -1.111 -2.240 13.763 1.00 67.38 88 SER A N 1
ATOM 660 C CA . SER A 1 88 ? -1.105 -3.625 14.245 1.00 67.38 88 SER A CA 1
ATOM 661 C C . SER A 1 88 ? 0.073 -3.834 15.212 1.00 67.38 88 SER A C 1
ATOM 663 O O . SER A 1 88 ? 1.121 -4.305 14.762 1.00 67.38 88 SER A O 1
ATOM 665 N N . PRO A 1 89 ? -0.070 -3.453 16.499 1.00 52.91 89 PRO A N 1
ATOM 666 C CA . PRO A 1 89 ? 0.971 -3.631 17.514 1.00 52.91 89 PRO A CA 1
ATOM 667 C C . PRO A 1 89 ? 1.303 -5.100 17.808 1.00 52.91 89 PRO A C 1
ATOM 669 O O . PRO A 1 89 ? 0.411 -5.966 17.646 1.00 52.91 89 PRO A O 1
#

Foldseek 3Di:
DLLVVLVCLLPPPALVNLVVCVVVLLVQCVDPDLSSVLSSLSSVLSSCVRPVVCVVVCVVSLVVQCPDPDVSSNVSSVVSVVSNVVVPD

Sequence (89 aa):
IQSLALCTLGAICSGEMSRDLAGEVEKMIKSSNAYIKKKAILCAFGIIRKVPDLMEMFIPSTRSLLNEKNHGVLLTAVCLITEMSEKSP

Solvent-accessible surface area (backbone atoms only — not comparable to full-atom values): 4884 Å² total; per-residue (Å²): 110,72,61,56,52,31,53,50,44,38,72,68,55,48,70,66,55,36,65,75,43,45,64,59,37,56,55,37,46,69,45,91,47,64,71,49,19,32,39,22,39,52,22,49,40,39,37,34,77,72,39,58,89,58,43,73,76,48,54,72,54,50,65,60,36,72,73,46,88,50,63,68,39,29,54,39,40,51,54,36,50,52,54,51,47,72,75,54,123

Secondary structure (DSSP, 8-state):
-HHHHHHHHHHH--HHHHHHHHHHHHHHHT-S-HHHHHHHHHHHHHHHHH-GGGHHHHHHHHHHHTT-S-HHHHHHHHHHHHHHHHH--

Radius of gyration: 11.73 Å; Cα contacts (8 Å, |Δi|>4): 93; chains: 1; bounding box: 32×22×33 Å

Mean predicted aligned error: 4.76 Å

Organism: NCBI:txid1028688

InterPro domains:
  IPR002553 Clathrin/coatomer adaptor, adaptin-like, N-terminal [PF01602] (1-87)
  IPR011989 Armadillo-like helical [G3DSA:1.25.10.10] (1-89)
  IPR016024 Armadillo-type fold [SSF48371] (1-89)
  IPR050840 Adaptor Complexes Large Subunit [PTHR22780] (1-89)

pLDDT: mean 85.08, std 7.78, range [52.91, 92.62]

Nearest PDB structures (foldseek):
  7ux3-assembly1_G  TM=9.547E-01  e=3.377E-07  Mus musculus
  6cri-assembly1_G  TM=9.528E-01  e=3.377E-07  Mus musculus
  9c59-assembly1_D  TM=9.121E-01  e=3.367E-03  Homo sapiens
  8d9w-assembly1_K  TM=8.690E-01  e=2.075E+00  Mus musculus
  8d9w-assembly1_O  TM=8.690E-01  e=2.075E+00  Mus musculus